Protein AF-A0A355PKM1-F1 (afdb_monomer)

Mean predicted aligned error: 5.77 Å

Radius of gyration: 15.44 Å; Cα contacts (8 Å, |Δi|>4): 29; chains: 1; bounding box: 31×15×46 Å

Structure (mmCIF, N/CA/C/O backbone):
data_AF-A0A355PKM1-F1
#
_entry.id   AF-A0A355PKM1-F1
#
loop_
_atom_site.group_PDB
_atom_site.id
_atom_site.type_symbol
_atom_site.label_atom_id
_atom_site.label_alt_id
_atom_site.label_comp_id
_atom_site.label_asym_id
_atom_site.label_entity_id
_atom_site.label_seq_id
_atom_site.pdbx_PDB_ins_code
_atom_site.Cartn_x
_atom_site.Cartn_y
_atom_site.Cartn_z
_atom_site.occupancy
_atom_site.B_iso_or_equiv
_atom_site.auth_seq_id
_atom_site.auth_comp_id
_atom_site.auth_asym_id
_atom_site.auth_atom_id
_atom_site.pdbx_PDB_model_num
ATOM 1 N N . MET A 1 1 ? -22.179 0.147 19.533 1.00 55.75 1 MET A N 1
ATOM 2 C CA . MET A 1 1 ? -21.613 1.450 19.944 1.00 55.75 1 MET A CA 1
ATOM 3 C C . MET A 1 1 ? -20.110 1.264 20.155 1.00 55.75 1 MET A C 1
ATOM 5 O O . MET A 1 1 ? -19.701 0.917 21.252 1.00 55.75 1 MET A O 1
ATOM 9 N N . SER A 1 2 ? -19.280 1.367 19.111 1.00 61.81 2 SER A N 1
ATOM 10 C CA . SER A 1 2 ? -17.821 1.277 19.296 1.00 61.81 2 SER A CA 1
ATOM 11 C C . SER A 1 2 ? -17.347 2.554 19.985 1.00 61.81 2 SER A C 1
ATOM 13 O O . SER A 1 2 ? -17.646 3.647 19.504 1.00 61.81 2 SER A O 1
ATOM 15 N N . THR A 1 3 ? -16.656 2.434 21.115 1.00 80.94 3 THR A N 1
ATOM 16 C CA . THR A 1 3 ? -16.092 3.578 21.840 1.00 80.94 3 THR A CA 1
ATOM 17 C C . THR A 1 3 ? -15.161 4.379 20.920 1.00 80.94 3 THR A C 1
ATOM 19 O O . THR A 1 3 ? -14.464 3.783 20.093 1.00 80.94 3 THR A O 1
ATOM 22 N N . PRO A 1 4 ? -15.125 5.721 21.032 1.00 80.50 4 PRO A N 1
ATOM 23 C CA . PRO A 1 4 ? -14.355 6.585 20.129 1.00 80.50 4 PRO A CA 1
ATOM 24 C C . PRO A 1 4 ? -12.876 6.179 20.038 1.00 80.50 4 PRO A C 1
ATOM 26 O O . PRO A 1 4 ? -12.301 6.203 18.954 1.00 80.50 4 PRO A O 1
ATOM 29 N N . ALA A 1 5 ? -12.299 5.683 21.136 1.00 86.06 5 ALA A N 1
ATOM 30 C CA . ALA A 1 5 ? -10.939 5.148 21.180 1.00 86.06 5 ALA A CA 1
ATOM 31 C C . ALA A 1 5 ? -10.694 3.995 20.184 1.00 86.06 5 ALA A C 1
ATOM 33 O O . ALA A 1 5 ? -9.652 3.955 19.535 1.00 86.06 5 ALA A O 1
ATOM 34 N N . VAL A 1 6 ? -11.661 3.085 20.015 1.00 87.88 6 VAL A N 1
ATOM 35 C CA . VAL A 1 6 ? -11.534 1.928 19.111 1.00 87.88 6 VAL A CA 1
ATOM 36 C C . VAL A 1 6 ? -11.514 2.375 17.651 1.00 87.88 6 VAL A C 1
ATOM 38 O O . VAL A 1 6 ? -10.717 1.865 16.867 1.00 87.88 6 VAL A O 1
ATOM 41 N N . LYS A 1 7 ? -12.345 3.358 17.279 1.00 86.94 7 LYS A N 1
ATOM 42 C CA . LYS A 1 7 ? -12.352 3.923 15.918 1.00 86.94 7 LYS A CA 1
ATOM 43 C C . LYS A 1 7 ? -11.019 4.589 15.581 1.00 86.94 7 LYS A C 1
ATOM 45 O O . LYS A 1 7 ? -10.485 4.359 14.501 1.00 86.94 7 LYS A O 1
ATOM 50 N N . THR A 1 8 ? -10.473 5.368 16.509 1.00 90.81 8 THR A N 1
ATOM 51 C CA . THR A 1 8 ? -9.189 6.047 16.317 1.00 90.81 8 THR A CA 1
ATOM 52 C C . THR A 1 8 ? -8.037 5.047 16.198 1.00 90.81 8 THR A C 1
ATOM 54 O O . THR A 1 8 ? -7.240 5.139 15.266 1.00 90.81 8 THR A O 1
ATOM 57 N N . ALA A 1 9 ? -7.979 4.043 17.080 1.00 94.12 9 ALA A N 1
ATOM 58 C CA . ALA A 1 9 ? -6.960 2.995 17.024 1.00 94.12 9 ALA A CA 1
ATOM 59 C C . ALA A 1 9 ? -7.032 2.182 15.719 1.00 94.12 9 ALA A C 1
ATOM 61 O O . ALA A 1 9 ? -6.006 1.947 15.084 1.00 94.12 9 ALA A O 1
ATOM 62 N N . ALA A 1 10 ? -8.239 1.812 15.278 1.00 91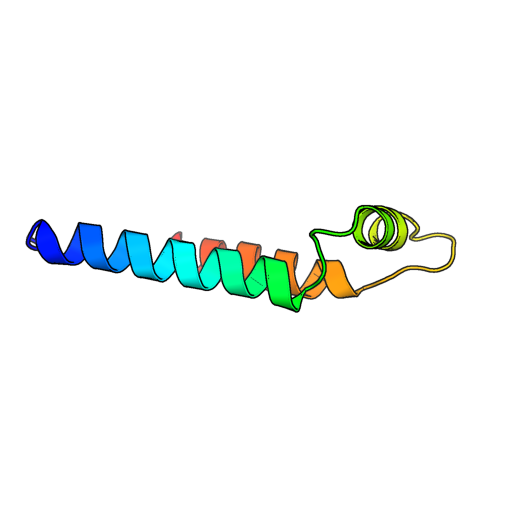.62 10 ALA A N 1
ATOM 63 C CA . ALA A 1 10 ? -8.437 1.121 14.006 1.00 91.62 10 ALA A CA 1
ATOM 64 C C . ALA A 1 10 ? -7.970 1.966 12.808 1.00 91.62 10 ALA A C 1
ATOM 66 O O . ALA A 1 10 ? -7.340 1.431 11.900 1.00 91.62 10 ALA A O 1
ATOM 67 N N . GLY A 1 11 ? -8.218 3.282 12.823 1.00 92.00 11 GLY A N 1
ATOM 68 C CA . GLY A 1 11 ? -7.733 4.201 11.790 1.00 92.00 11 GLY A CA 1
ATOM 69 C C . GLY A 1 11 ? -6.205 4.250 11.705 1.00 92.00 11 GLY A C 1
ATOM 70 O O . GLY A 1 11 ? -5.649 4.142 10.612 1.00 92.00 11 GLY A O 1
ATOM 71 N N . TYR A 1 12 ? -5.516 4.334 12.848 1.00 95.56 12 TYR A N 1
ATOM 72 C CA . TYR A 1 12 ? -4.050 4.295 12.879 1.00 95.56 12 TYR A CA 1
ATOM 73 C C . TYR A 1 12 ? -3.488 2.958 12.394 1.00 95.56 12 TYR A C 1
ATOM 75 O O . TYR A 1 12 ? -2.548 2.947 11.601 1.00 95.56 12 TYR A O 1
ATOM 83 N N . LEU A 1 13 ? -4.07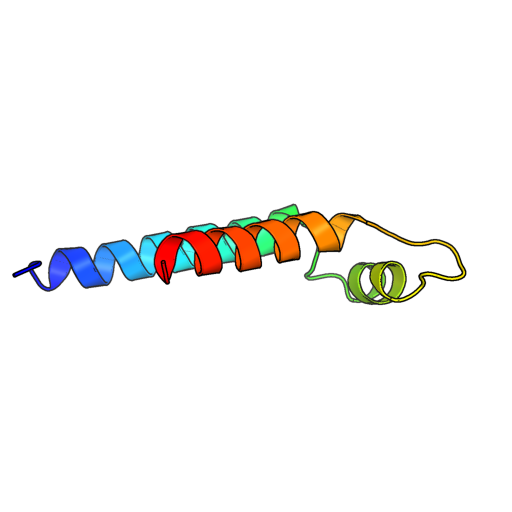7 1.837 12.820 1.00 95.44 13 LEU A N 1
ATOM 84 C CA . LEU A 1 13 ? -3.661 0.508 12.368 1.00 95.44 13 LEU A CA 1
ATOM 85 C C . LEU A 1 13 ? -3.862 0.334 10.860 1.00 95.44 13 LEU A C 1
ATOM 87 O O . LEU A 1 13 ? -2.965 -0.160 10.182 1.00 95.44 13 LEU A O 1
ATOM 91 N N . ALA A 1 14 ? -4.997 0.784 10.322 1.00 91.00 14 ALA A N 1
ATOM 92 C CA . ALA A 1 14 ? -5.266 0.738 8.888 1.00 91.00 14 ALA A CA 1
ATOM 93 C C . ALA A 1 14 ? -4.267 1.594 8.091 1.00 91.00 14 ALA A C 1
ATOM 95 O O . ALA A 1 14 ? -3.725 1.127 7.091 1.00 91.00 14 ALA A O 1
ATOM 96 N N . GLY A 1 15 ? -3.972 2.814 8.553 1.00 91.75 15 GLY A N 1
ATOM 97 C CA . GLY A 1 15 ? -2.978 3.685 7.922 1.00 91.75 15 GLY A CA 1
ATOM 98 C C . GLY A 1 15 ? -1.565 3.098 7.953 1.00 91.75 15 GLY A C 1
ATOM 99 O O . GLY A 1 15 ? -0.848 3.166 6.956 1.00 91.75 15 GLY A O 1
ATOM 100 N N . LEU A 1 16 ? -1.180 2.466 9.065 1.00 94.75 16 LEU A N 1
ATOM 101 C CA . LEU A 1 16 ? 0.122 1.817 9.209 1.00 94.75 16 LEU A CA 1
ATOM 102 C C . LEU A 1 16 ? 0.244 0.588 8.300 1.00 94.75 16 LEU A C 1
ATOM 104 O O . LEU A 1 16 ? 1.245 0.447 7.602 1.00 94.75 16 LEU A O 1
ATOM 108 N N . LEU A 1 17 ? -0.787 -0.259 8.243 1.00 90.81 17 LEU A N 1
ATOM 109 C CA . LEU A 1 17 ? -0.840 -1.394 7.315 1.00 90.81 17 LEU A CA 1
ATOM 110 C C . LEU A 1 17 ? -0.759 -0.937 5.853 1.00 90.81 17 LEU A C 1
ATOM 112 O O . LEU A 1 17 ? -0.008 -1.519 5.071 1.00 90.81 17 LEU A O 1
ATOM 116 N N . PHE A 1 18 ? -1.482 0.127 5.492 1.00 87.69 18 PHE A N 1
ATOM 117 C CA . PHE A 1 18 ? -1.447 0.698 4.146 1.00 87.69 18 PHE A CA 1
ATOM 118 C C . PHE A 1 18 ? -0.054 1.232 3.787 1.00 87.69 18 PHE A C 1
ATOM 120 O O . PHE A 1 18 ? 0.497 0.869 2.748 1.00 87.69 18 PHE A O 1
ATOM 127 N N . GLY A 1 19 ? 0.554 2.032 4.667 1.00 89.31 19 GLY A N 1
ATOM 128 C CA . GLY A 1 19 ? 1.898 2.572 4.457 1.00 89.31 19 GLY A CA 1
ATOM 129 C C . GLY A 1 19 ? 2.972 1.486 4.349 1.00 89.31 19 GLY A C 1
ATOM 130 O O . GLY A 1 19 ? 3.825 1.554 3.466 1.00 89.31 19 GLY A O 1
ATOM 131 N N . LEU A 1 20 ? 2.903 0.447 5.189 1.00 90.50 20 LEU A N 1
ATOM 132 C CA . LEU A 1 20 ? 3.808 -0.704 5.098 1.00 90.50 20 LEU A CA 1
ATOM 133 C C . LEU A 1 20 ? 3.642 -1.458 3.775 1.00 90.50 20 LEU A C 1
ATOM 135 O O . LEU A 1 20 ? 4.642 -1.822 3.159 1.00 90.50 20 LEU A O 1
ATOM 139 N N . GLY A 1 21 ? 2.408 -1.651 3.304 1.00 86.12 21 GLY A N 1
ATOM 140 C CA . GLY A 1 21 ? 2.146 -2.256 1.997 1.00 86.12 21 GLY A CA 1
ATOM 141 C C . GLY A 1 21 ? 2.771 -1.461 0.846 1.00 86.12 21 GLY A C 1
ATOM 142 O O . GLY A 1 21 ? 3.422 -2.041 -0.027 1.00 86.12 21 GLY A O 1
ATOM 143 N N . LEU A 1 22 ? 2.655 -0.129 0.872 1.00 86.06 22 LEU A N 1
ATOM 144 C CA . LEU A 1 22 ? 3.295 0.74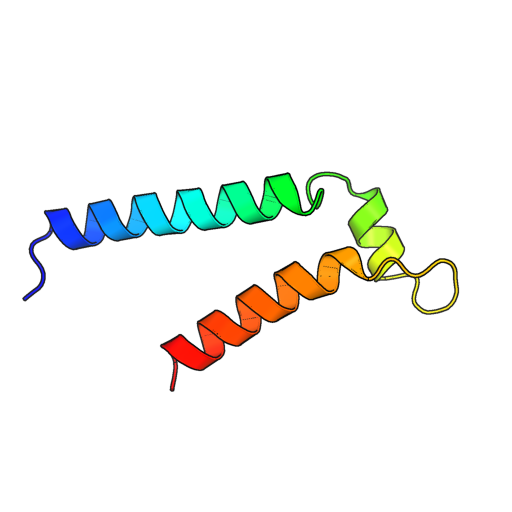6 -0.118 1.00 86.06 22 LEU A CA 1
ATOM 145 C C . LEU A 1 22 ? 4.827 0.649 -0.079 1.00 86.06 22 LEU A C 1
ATOM 147 O O . LE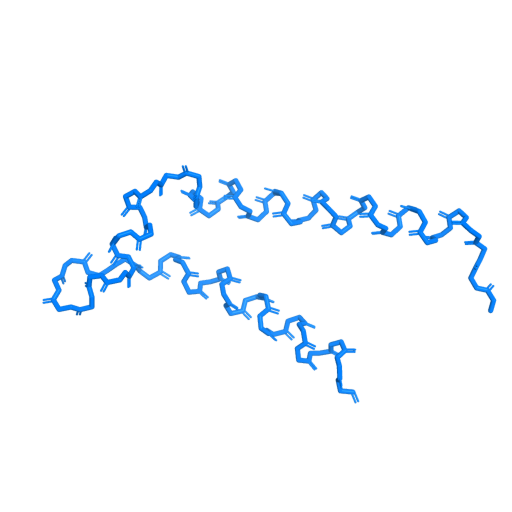U A 1 22 ? 5.455 0.549 -1.132 1.00 86.06 22 LEU A O 1
ATOM 151 N N . ALA A 1 23 ? 5.426 0.628 1.114 1.00 87.12 23 ALA A N 1
ATOM 152 C CA . ALA A 1 23 ? 6.875 0.522 1.269 1.00 87.12 23 ALA A CA 1
ATOM 153 C C . ALA A 1 23 ? 7.418 -0.834 0.785 1.00 87.12 23 ALA A C 1
ATOM 155 O O . ALA A 1 23 ? 8.392 -0.873 0.036 1.00 87.12 23 ALA A O 1
ATOM 156 N N . ILE A 1 24 ? 6.771 -1.943 1.166 1.00 85.06 24 ILE A N 1
ATOM 157 C CA . ILE A 1 24 ? 7.188 -3.302 0.776 1.00 85.06 24 ILE A CA 1
ATOM 158 C C . ILE A 1 24 ? 7.030 -3.518 -0.734 1.00 85.06 24 ILE A C 1
ATOM 160 O O . ILE A 1 24 ? 7.871 -4.160 -1.355 1.00 85.06 24 ILE A O 1
ATOM 164 N N . SER A 1 25 ? 5.974 -2.969 -1.336 1.00 81.00 25 SER A N 1
ATOM 165 C CA . SER A 1 25 ? 5.729 -3.103 -2.778 1.00 81.00 25 SER A CA 1
ATOM 166 C C . SER A 1 25 ? 6.663 -2.268 -3.659 1.00 81.00 25 SER A C 1
ATOM 168 O O . SER A 1 25 ? 6.655 -2.437 -4.876 1.00 81.00 25 SER A O 1
ATOM 170 N N . GLY A 1 26 ? 7.450 -1.353 -3.082 1.00 83.56 26 GLY A N 1
ATOM 171 C CA . GLY A 1 26 ? 8.315 -0.455 -3.849 1.00 83.56 26 GLY A CA 1
ATOM 172 C C . GLY A 1 26 ? 7.547 0.540 -4.726 1.00 83.56 26 GLY A C 1
ATOM 173 O O . GLY A 1 26 ? 8.144 1.165 -5.596 1.00 83.56 26 GLY A O 1
ATOM 174 N N . MET A 1 27 ? 6.240 0.722 -4.500 1.00 81.25 27 MET A N 1
ATOM 175 C CA . MET A 1 27 ? 5.383 1.644 -5.262 1.00 81.25 27 MET A 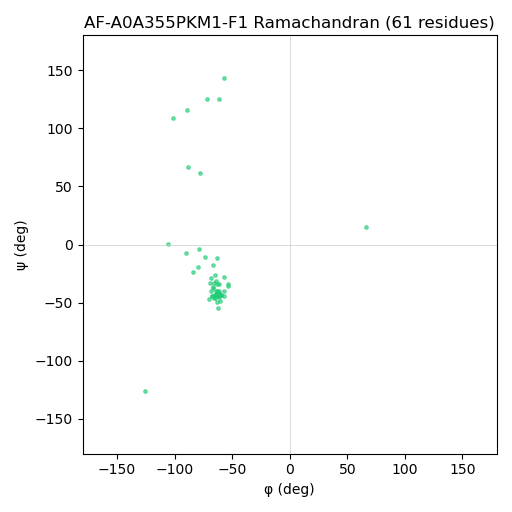CA 1
ATOM 176 C C . MET A 1 27 ? 5.774 3.121 -5.128 1.00 81.25 27 MET A C 1
ATOM 178 O O . MET A 1 27 ? 5.272 3.963 -5.867 1.00 81.25 27 MET A O 1
ATOM 182 N N . THR A 1 28 ? 6.654 3.454 -4.188 1.00 81.81 28 THR A N 1
ATOM 183 C CA . THR A 1 28 ? 7.265 4.783 -4.097 1.00 81.81 28 THR A CA 1
ATOM 184 C C . THR A 1 28 ? 8.192 5.088 -5.275 1.00 81.81 28 THR A C 1
ATOM 186 O O . THR A 1 28 ? 8.521 6.252 -5.486 1.00 81.81 28 THR A O 1
ATOM 189 N N . ASP A 1 29 ? 8.621 4.069 -6.025 1.00 86.81 29 ASP A N 1
ATOM 190 C CA . ASP A 1 29 ? 9.400 4.217 -7.251 1.00 86.81 29 ASP A CA 1
ATOM 191 C C . ASP A 1 29 ? 8.471 4.336 -8.482 1.00 86.81 29 ASP A C 1
ATOM 193 O O . ASP A 1 29 ? 7.776 3.371 -8.828 1.00 86.81 29 ASP A O 1
ATOM 197 N N . PRO A 1 30 ? 8.470 5.480 -9.196 1.00 86.12 30 PRO A N 1
ATOM 19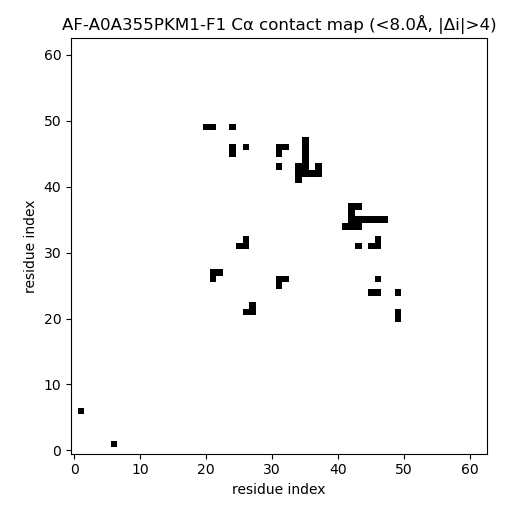8 C CA . PRO A 1 30 ? 7.685 5.664 -10.416 1.00 86.12 30 PRO A CA 1
ATOM 199 C C . PRO A 1 30 ? 7.988 4.630 -11.508 1.00 86.12 30 PRO A C 1
ATOM 201 O O . PRO A 1 30 ? 7.104 4.315 -12.308 1.00 86.12 30 PRO A O 1
ATOM 204 N N . ALA A 1 31 ? 9.205 4.075 -11.547 1.00 88.31 31 ALA A N 1
ATOM 205 C CA . ALA A 1 31 ? 9.590 3.078 -12.544 1.00 88.31 31 ALA A CA 1
ATOM 206 C C . ALA A 1 31 ? 8.756 1.794 -12.428 1.00 88.31 31 ALA A C 1
ATOM 208 O O . ALA A 1 31 ? 8.408 1.200 -13.447 1.00 88.31 31 ALA A O 1
ATOM 209 N N . ARG A 1 32 ? 8.359 1.400 -11.210 1.00 83.25 32 ARG A N 1
ATOM 210 C CA . ARG A 1 32 ? 7.483 0.237 -10.972 1.00 83.25 32 ARG A CA 1
ATOM 211 C C . ARG A 1 32 ? 6.077 0.460 -11.520 1.00 83.25 32 ARG A C 1
ATOM 213 O O . ARG A 1 32 ? 5.467 -0.460 -12.056 1.00 83.25 32 ARG A O 1
ATOM 220 N N . VAL A 1 33 ? 5.574 1.690 -11.418 1.00 85.00 33 VAL A N 1
AT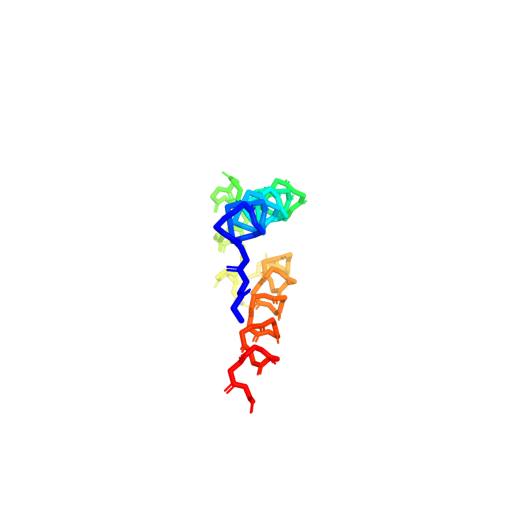OM 221 C CA . VAL A 1 33 ? 4.267 2.067 -11.976 1.00 85.00 33 VAL A CA 1
ATOM 222 C C . VAL A 1 33 ? 4.300 2.019 -13.496 1.00 85.00 33 VAL A C 1
ATOM 224 O O . VAL A 1 33 ? 3.398 1.455 -14.111 1.00 85.00 33 VAL A O 1
ATOM 227 N N . LEU A 1 34 ? 5.360 2.551 -14.102 1.00 88.75 34 LEU A N 1
ATOM 228 C CA . LEU A 1 34 ? 5.548 2.499 -15.550 1.00 88.75 34 LEU A CA 1
ATOM 229 C C . LEU A 1 34 ? 5.722 1.059 -16.052 1.00 88.75 34 LEU A C 1
ATOM 231 O O . LEU A 1 34 ? 5.067 0.686 -17.020 1.00 88.75 34 LEU A O 1
ATOM 235 N N . GLY A 1 35 ? 6.516 0.234 -15.363 1.00 89.19 35 GLY A N 1
ATOM 236 C CA . GLY A 1 35 ? 6.692 -1.184 -15.696 1.00 89.19 35 GLY A CA 1
ATOM 237 C C . GLY A 1 35 ? 5.393 -1.989 -15.607 1.00 89.19 35 GLY A C 1
ATOM 238 O O . GLY A 1 35 ? 5.153 -2.869 -16.427 1.00 89.19 35 GLY A O 1
ATOM 239 N N . PHE A 1 36 ? 4.501 -1.658 -14.672 1.00 87.44 36 PHE A N 1
ATOM 240 C CA . PHE A 1 36 ? 3.174 -2.275 -14.612 1.00 87.44 36 PHE A CA 1
ATOM 241 C C . PHE A 1 36 ? 2.259 -1.870 -15.779 1.00 87.44 36 PHE A C 1
ATOM 243 O O . PHE A 1 36 ? 1.427 -2.666 -16.217 1.00 87.44 36 PHE A O 1
ATOM 250 N N . LEU A 1 37 ? 2.384 -0.642 -16.285 1.00 88.25 37 LEU A N 1
ATOM 251 C CA . LEU A 1 37 ? 1.612 -0.176 -17.441 1.00 88.25 37 LEU A CA 1
ATOM 252 C C . LEU A 1 37 ? 2.195 -0.668 -18.775 1.00 88.25 37 LEU A C 1
ATOM 254 O O . LEU A 1 37 ? 1.472 -0.713 -19.771 1.00 88.25 37 LEU A O 1
ATOM 258 N N . ASP A 1 38 ? 3.466 -1.075 -18.797 1.00 90.62 38 ASP A N 1
ATOM 259 C CA . ASP A 1 38 ? 4.155 -1.613 -19.974 1.00 90.62 38 ASP A CA 1
ATOM 260 C C . ASP A 1 38 ? 3.776 -3.078 -20.266 1.00 90.62 38 ASP A C 1
ATOM 262 O O . ASP A 1 38 ? 4.598 -3.991 -20.244 1.00 90.62 38 ASP A O 1
ATOM 266 N N . ILE A 1 39 ? 2.492 -3.318 -20.541 1.00 87.19 39 ILE A N 1
ATOM 267 C CA . ILE A 1 39 ? 1.934 -4.658 -20.801 1.00 87.19 39 ILE A CA 1
ATOM 268 C C . ILE A 1 39 ? 2.505 -5.272 -22.095 1.00 87.19 39 ILE A C 1
ATOM 270 O O . ILE A 1 39 ? 2.555 -6.492 -22.240 1.00 87.19 39 ILE A 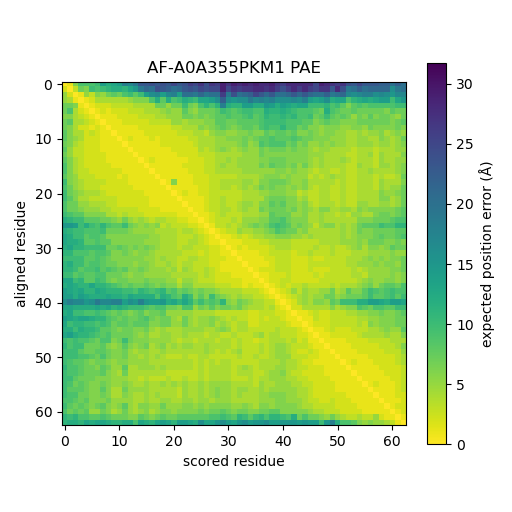O 1
ATOM 274 N N . ALA A 1 40 ? 2.930 -4.436 -23.046 1.00 88.88 40 ALA A N 1
ATOM 275 C CA . ALA A 1 40 ? 3.481 -4.865 -24.332 1.00 88.88 40 ALA A CA 1
ATOM 276 C C . ALA A 1 40 ? 5.011 -5.069 -24.315 1.00 88.88 40 ALA A C 1
ATOM 278 O O . ALA A 1 40 ? 5.562 -5.538 -25.313 1.00 88.88 40 ALA A O 1
ATOM 279 N N . GLY A 1 41 ? 5.687 -4.712 -23.218 1.00 84.94 41 GLY A N 1
ATOM 280 C CA . GLY A 1 41 ? 7.140 -4.749 -23.075 1.00 84.94 41 GLY A CA 1
ATOM 281 C C . GLY A 1 41 ? 7.596 -5.553 -21.857 1.00 84.94 41 GLY A C 1
ATOM 282 O O . GLY A 1 41 ? 7.263 -6.731 -21.710 1.00 84.94 41 GLY A O 1
ATOM 283 N N . ALA A 1 42 ? 8.412 -4.942 -20.999 1.00 84.19 42 ALA A N 1
ATOM 284 C CA . ALA A 1 42 ? 8.986 -5.595 -19.820 1.00 84.19 42 ALA A CA 1
ATOM 285 C C . ALA A 1 42 ? 8.043 -5.457 -18.617 1.00 84.19 42 ALA A C 1
ATOM 287 O O . ALA A 1 42 ? 8.348 -4.773 -17.638 1.00 84.19 42 ALA A O 1
ATOM 288 N N . TRP A 1 43 ? 6.882 -6.100 -18.720 1.00 87.94 43 TRP A N 1
ATOM 289 C CA . TRP A 1 43 ? 5.802 -5.942 -17.755 1.00 87.94 43 TRP A CA 1
ATOM 290 C C . TRP A 1 43 ? 6.191 -6.381 -16.333 1.00 87.94 43 TRP A C 1
ATOM 292 O O . TRP A 1 43 ? 6.594 -7.526 -16.110 1.00 87.94 43 TRP A O 1
ATOM 302 N N . ASP A 1 44 ? 6.022 -5.479 -15.362 1.00 86.06 44 ASP A N 1
ATOM 303 C CA . ASP A 1 44 ? 6.280 -5.723 -13.938 1.00 86.06 44 ASP A CA 1
ATOM 304 C C . ASP A 1 44 ? 4.969 -5.988 -13.162 1.00 86.06 44 ASP A C 1
ATOM 306 O O . ASP A 1 44 ? 4.190 -5.061 -12.910 1.00 86.06 44 ASP A O 1
ATOM 310 N N . PRO A 1 45 ? 4.713 -7.234 -12.717 1.00 84.62 45 PRO A N 1
ATOM 311 C CA . PRO A 1 45 ? 3.473 -7.605 -12.040 1.00 84.62 45 PRO A CA 1
ATOM 312 C C . PRO A 1 45 ? 3.414 -7.198 -10.560 1.00 84.62 45 PRO A C 1
ATOM 314 O O . PRO A 1 45 ? 2.381 -7.414 -9.920 1.00 84.62 45 PRO A O 1
ATOM 317 N N . THR A 1 46 ? 4.477 -6.625 -9.984 1.00 82.62 46 THR A N 1
ATOM 318 C CA . THR A 1 46 ? 4.562 -6.296 -8.545 1.00 82.62 46 THR A CA 1
ATOM 319 C C . THR A 1 46 ? 3.375 -5.444 -8.074 1.00 82.62 46 THR A C 1
ATOM 321 O O . THR A 1 46 ? 2.831 -5.644 -6.986 1.00 82.62 46 THR A O 1
ATOM 324 N N . LEU A 1 47 ? 2.902 -4.545 -8.938 1.00 85.00 47 LEU A N 1
ATOM 325 C CA . LEU A 1 47 ? 1.797 -3.627 -8.668 1.00 85.00 47 LEU A CA 1
ATOM 326 C C . LEU A 1 47 ? 0.437 -4.344 -8.529 1.00 85.00 47 LEU A C 1
ATOM 328 O O . LEU A 1 47 ? -0.419 -3.912 -7.750 1.00 85.00 47 LEU A O 1
ATOM 332 N N . MET A 1 48 ? 0.244 -5.486 -9.203 1.00 86.62 48 MET A N 1
ATOM 333 C CA . MET A 1 48 ? -0.999 -6.264 -9.103 1.00 86.62 48 MET A CA 1
ATOM 334 C C . MET A 1 48 ? -1.246 -6.819 -7.707 1.00 86.62 48 MET A C 1
ATOM 336 O O . MET A 1 48 ? -2.402 -6.941 -7.318 1.00 86.62 48 MET A O 1
ATOM 340 N N . PHE A 1 49 ? -0.204 -7.149 -6.940 1.00 84.56 49 PHE A N 1
ATOM 341 C CA . PHE A 1 49 ? -0.389 -7.654 -5.577 1.00 84.56 49 PHE A CA 1
ATOM 342 C C . PHE A 1 49 ? -1.026 -6.599 -4.671 1.00 84.56 49 PHE A C 1
ATOM 344 O O . PHE A 1 49 ? -1.927 -6.913 -3.892 1.00 84.56 49 PHE A O 1
ATOM 351 N N . VAL A 1 50 ? -0.619 -5.337 -4.819 1.00 84.69 50 VAL A N 1
ATOM 352 C CA . VAL A 1 50 ? -1.203 -4.224 -4.060 1.00 84.69 50 VAL A CA 1
ATOM 353 C C . VAL A 1 50 ? -2.628 -3.943 -4.520 1.00 84.69 50 VAL A C 1
ATOM 355 O O . VAL A 1 50 ? -3.527 -3.834 -3.686 1.00 84.69 50 VAL A O 1
ATOM 358 N N . LEU A 1 51 ? -2.859 -3.873 -5.835 1.00 88.75 51 LEU A N 1
ATOM 359 C CA . LEU A 1 51 ? -4.200 -3.655 -6.385 1.00 88.75 51 LEU A CA 1
ATOM 360 C C . LEU A 1 51 ? -5.157 -4.790 -6.006 1.00 88.75 51 LEU A C 1
ATOM 362 O O . LEU A 1 51 ? -6.282 -4.529 -5.587 1.00 88.75 51 LEU A O 1
ATOM 366 N N . GLY A 1 52 ? -4.706 -6.039 -6.089 1.00 90.25 52 GLY A N 1
ATOM 367 C CA . GLY A 1 52 ? -5.475 -7.217 -5.702 1.00 90.25 52 GLY A CA 1
ATOM 368 C C . GLY A 1 52 ? -5.824 -7.221 -4.215 1.00 90.25 52 GLY A C 1
ATOM 369 O O . GLY A 1 52 ? -6.972 -7.483 -3.862 1.00 90.25 52 GLY A O 1
ATOM 370 N N . ALA A 1 53 ? -4.880 -6.860 -3.341 1.00 87.88 53 ALA A N 1
ATOM 371 C CA . ALA A 1 53 ? -5.143 -6.714 -1.910 1.00 87.88 53 ALA A CA 1
ATOM 372 C 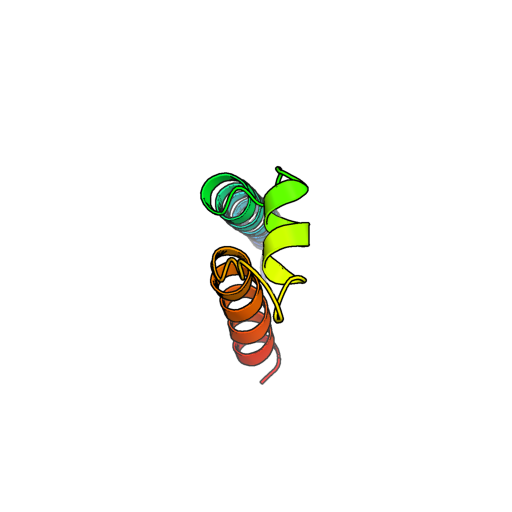C . ALA A 1 53 ? -6.139 -5.581 -1.619 1.00 87.88 53 ALA A C 1
ATOM 374 O O . ALA A 1 53 ? -7.056 -5.766 -0.817 1.00 87.88 53 ALA A O 1
ATOM 375 N N . ALA A 1 54 ? -6.004 -4.434 -2.291 1.00 87.50 54 ALA A N 1
ATOM 376 C CA . ALA A 1 54 ? -6.923 -3.309 -2.147 1.00 87.50 54 ALA A CA 1
ATOM 377 C C . ALA A 1 54 ? -8.345 -3.697 -2.578 1.00 87.50 54 ALA A C 1
ATOM 379 O O . ALA A 1 54 ? -9.274 -3.617 -1.776 1.00 87.50 54 ALA A O 1
ATOM 380 N N . VAL A 1 55 ? -8.503 -4.208 -3.803 1.00 92.94 55 VAL A N 1
ATOM 381 C CA . VAL A 1 55 ? -9.800 -4.636 -4.350 1.00 92.94 55 VAL A CA 1
ATOM 382 C C . VAL A 1 55 ? -10.402 -5.765 -3.521 1.00 92.94 55 VAL A C 1
ATOM 384 O O . VAL A 1 55 ? -11.585 -5.712 -3.199 1.00 92.94 55 VAL A O 1
ATOM 387 N N . GLY A 1 56 ? -9.606 -6.762 -3.126 1.00 94.19 56 GLY A N 1
ATOM 388 C CA . GLY A 1 56 ? -10.064 -7.874 -2.296 1.00 94.19 56 GLY A CA 1
ATOM 389 C C . GLY A 1 56 ? -10.557 -7.411 -0.927 1.00 94.19 56 GLY A C 1
ATOM 390 O O . GLY A 1 56 ? -11.626 -7.829 -0.487 1.00 94.19 56 GLY A O 1
ATOM 391 N N . THR A 1 57 ? -9.836 -6.493 -0.280 1.00 89.56 57 THR A N 1
ATOM 392 C CA . THR A 1 57 ? -10.241 -5.926 1.015 1.00 89.56 57 THR A CA 1
ATOM 393 C C . THR A 1 57 ? -11.515 -5.096 0.880 1.00 89.56 57 THR A C 1
ATOM 395 O O . THR A 1 57 ? -12.434 -5.254 1.681 1.00 89.56 57 THR A O 1
ATOM 398 N N . THR A 1 58 ? -11.617 -4.256 -0.155 1.00 91.38 58 THR A N 1
ATOM 399 C CA . THR A 1 58 ? -12.835 -3.490 -0.455 1.00 91.38 58 THR A CA 1
ATOM 400 C C . THR A 1 58 ? -14.010 -4.424 -0.726 1.00 91.38 58 THR A C 1
ATOM 402 O O . THR A 1 58 ? -15.060 -4.273 -0.113 1.00 91.38 58 THR A O 1
ATOM 405 N N . PHE A 1 59 ? -13.836 -5.434 -1.573 1.00 95.19 59 PHE A N 1
ATOM 406 C CA . PHE A 1 59 ? -14.875 -6.417 -1.857 1.00 95.19 59 PHE A CA 1
ATOM 407 C C . PHE A 1 59 ? -15.347 -7.124 -0.582 1.00 95.19 59 PHE A C 1
ATOM 409 O O . PHE A 1 59 ? -16.546 -7.261 -0.367 1.00 95.19 59 PHE A O 1
ATOM 416 N N . VAL A 1 60 ? -14.419 -7.532 0.293 1.00 94.25 60 VAL A N 1
ATOM 417 C CA . VAL A 1 60 ? -14.740 -8.158 1.585 1.00 94.25 60 VAL A CA 1
ATOM 418 C C . VAL A 1 60 ? -15.451 -7.202 2.546 1.00 94.25 60 VAL A C 1
ATOM 420 O O . VAL A 1 60 ? -16.275 -7.656 3.332 1.00 94.25 60 VAL A O 1
ATOM 423 N N . GLY A 1 61 ? -15.134 -5.908 2.504 1.00 90.94 61 GLY A N 1
ATOM 424 C CA . GLY A 1 61 ? -15.711 -4.901 3.395 1.00 90.94 61 GLY A CA 1
ATOM 425 C C . GLY A 1 61 ? -17.066 -4.337 2.953 1.00 90.94 61 GLY A C 1
ATOM 426 O O . GLY A 1 61 ? -17.797 -3.836 3.801 1.00 90.94 61 GLY A O 1
ATOM 427 N N . TYR A 1 62 ? -17.388 -4.394 1.657 1.00 89.69 62 TYR A N 1
ATOM 428 C CA . TYR A 1 62 ? -18.625 -3.839 1.077 1.00 89.69 62 TYR A CA 1
ATOM 429 C C . TYR A 1 62 ? -19.675 -4.887 0.679 1.00 89.69 62 TYR A C 1
ATOM 431 O O . TYR A 1 62 ? -20.729 -4.521 0.161 1.00 89.69 62 TYR A O 1
ATOM 439 N N . ARG A 1 63 ? -19.392 -6.171 0.895 1.00 72.19 63 ARG A N 1
ATOM 440 C CA . ARG A 1 63 ? -20.380 -7.254 0.810 1.00 72.19 63 ARG A CA 1
ATOM 441 C C . ARG A 1 63 ? -21.170 -7.388 2.104 1.00 72.19 63 ARG A C 1
ATOM 443 O O . ARG A 1 63 ? -22.357 -7.756 2.001 1.00 72.19 63 ARG A O 1
#

pLDDT: mean 86.87, std 6.64, range [55.75, 95.56]

Solvent-accessible surface area (backbone atoms only — not comparable to full-atom values): 3705 Å² total; per-residue (Å²): 135,83,54,71,67,58,58,53,52,51,51,53,52,52,52,50,53,51,51,50,51,41,61,75,59,45,63,84,39,65,66,51,57,51,25,45,69,29,73,92,62,78,54,36,67,65,57,51,59,58,52,50,50,50,51,51,50,49,54,69,72,75,110

Sequence (63 aa):
MSTPAVKTAAGYLAGLLFGLGLAISGMTDPARVLGFLDIAGAWDPTLMFVLGAAVGTTFVGYR

Foldseek 3Di:
DPDPVVVVVVVVVVVVVLVVLCVVLVVVDVVLVVLCVPPVPNHRCSVVVVVVVVVVVVVVVVD

Secondary structure (DSSP, 8-state):
---HHHHHHHHHHHHHHHHHHHHHTTTTSHHHHHHHH-TTSS--THHHHHHHHHHHHHHHHH-